Protein AF-A0A225VCW9-F1 (afdb_monomer_lite)

Radius of gyration: 26.52 Å; chains: 1; bounding box: 84×27×68 Å

Sequence (136 aa):
MGAQQVLLCNDNVGLRLSLKKEIQDLVTLNRLDKILVVRIEDEITQISAVTTRSKAKSGVRIGSDPDSLGEDVVRELRIERIRQAQDEESWISGLKKYLVEEIRDLTQEDAKVFGSITMNYEVDQSDLLFYCPTTK

Foldseek 3Di:
DDDDDDPPPDVCVVVVVVVVVVVVVVVCLVCVVVVVVVVCVVVVVVPPDDDDDDDDDDDDPPPPDVVNVVVVVSVVVVVVVVVVVVVVVVLLVLLLCLQVVVCVPPDPVSNVVSVVCVVQWHADPVRDIDGRPDDD

Organism: NCBI:txid4795

Structure (mmCIF, N/CA/C/O backbone):
data_AF-A0A225VCW9-F1
#
_entry.id   AF-A0A225VCW9-F1
#
loop_
_atom_site.group_PDB
_atom_site.id
_atom_site.type_symbol
_atom_site.label_atom_id
_atom_site.label_alt_id
_atom_site.label_comp_id
_atom_site.label_asym_id
_atom_site.label_entity_id
_atom_site.label_seq_id
_atom_site.pdbx_PDB_ins_code
_atom_site.Cartn_x
_atom_site.Cartn_y
_atom_site.Cartn_z
_atom_site.occupancy
_atom_site.B_iso_or_equiv
_atom_site.auth_seq_id
_atom_site.auth_comp_id
_atom_site.auth_asym_id
_atom_site.auth_atom_id
_atom_site.pdbx_PDB_model_num
ATOM 1 N N . MET A 1 1 ? -38.737 -3.970 2.071 1.00 37.75 1 MET A N 1
ATOM 2 C CA . MET A 1 1 ? -38.882 -3.844 0.603 1.00 37.75 1 MET A CA 1
ATOM 3 C C . MET A 1 1 ? -38.739 -2.368 0.282 1.00 37.75 1 MET A C 1
ATOM 5 O O . MET A 1 1 ? -39.637 -1.626 0.622 1.00 37.75 1 MET A O 1
ATOM 9 N N . GLY A 1 2 ? -37.649 -1.824 -0.231 1.00 42.12 2 GLY A N 1
ATOM 10 C CA . GLY A 1 2 ? -36.449 -2.367 -0.851 1.00 42.12 2 GLY A CA 1
ATOM 11 C C . GLY A 1 2 ? -35.918 -1.246 -1.747 1.00 42.12 2 GLY A C 1
ATOM 12 O O . GLY A 1 2 ? -36.690 -0.735 -2.546 1.00 42.12 2 GLY A O 1
ATOM 13 N N . ALA A 1 3 ? -34.664 -0.832 -1.558 1.00 37.84 3 ALA A N 1
ATOM 14 C CA . ALA A 1 3 ? -33.857 -0.088 -2.532 1.00 37.84 3 ALA A CA 1
ATOM 15 C C . ALA A 1 3 ? -32.440 0.104 -1.959 1.00 37.84 3 ALA A C 1
ATOM 17 O O . ALA A 1 3 ? -32.062 1.190 -1.534 1.00 37.84 3 ALA A O 1
ATOM 18 N N . GLN A 1 4 ? -31.659 -0.978 -1.915 1.00 38.84 4 GLN A N 1
ATOM 19 C CA . GLN A 1 4 ? -30.205 -0.868 -2.004 1.00 38.84 4 GLN A CA 1
ATOM 20 C C . GLN A 1 4 ? -29.868 -0.975 -3.489 1.00 38.84 4 GLN A C 1
ATOM 22 O O . GLN A 1 4 ? -29.937 -2.057 -4.063 1.00 38.84 4 GLN A O 1
ATOM 27 N N . GLN A 1 5 ? -29.537 0.149 -4.118 1.00 41.97 5 GLN A N 1
ATOM 28 C CA . GLN A 1 5 ? -28.866 0.157 -5.415 1.00 41.97 5 GLN A CA 1
ATOM 29 C C . GLN A 1 5 ? -27.545 0.910 -5.241 1.00 41.97 5 GLN A C 1
ATOM 31 O O . GLN A 1 5 ? -27.425 2.090 -5.537 1.00 41.97 5 GLN A O 1
ATOM 36 N N . VAL A 1 6 ? -26.590 0.199 -4.639 1.00 39.53 6 VAL A N 1
ATOM 37 C CA . VAL A 1 6 ? -25.226 0.015 -5.149 1.00 39.53 6 VAL A CA 1
ATOM 38 C C . VAL A 1 6 ? -24.623 1.245 -5.845 1.00 39.53 6 VAL A C 1
ATOM 40 O O . VAL A 1 6 ? -24.684 1.382 -7.065 1.00 39.53 6 VAL A O 1
ATOM 43 N N . LEU A 1 7 ? -23.947 2.089 -5.066 1.00 43.38 7 LEU A N 1
ATOM 44 C CA . LEU A 1 7 ? -23.000 3.085 -5.565 1.00 43.38 7 LEU A CA 1
ATOM 45 C C .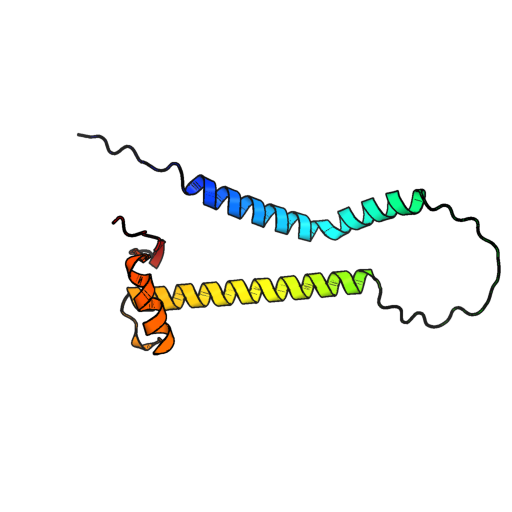 LEU A 1 7 ? -21.624 2.415 -5.783 1.00 43.38 7 LEU A C 1
ATOM 47 O O . LEU A 1 7 ? -20.656 2.726 -5.105 1.00 43.38 7 LEU A O 1
ATOM 51 N N . LEU A 1 8 ? -21.536 1.445 -6.700 1.00 49.03 8 LEU A N 1
ATOM 52 C CA . LEU A 1 8 ? -20.261 0.833 -7.125 1.00 49.03 8 LEU A CA 1
ATOM 53 C C . LEU A 1 8 ? -19.827 1.394 -8.477 1.00 49.03 8 LEU A C 1
ATOM 55 O O . LEU A 1 8 ? -19.664 0.655 -9.441 1.00 49.03 8 LEU A O 1
ATOM 59 N N . CYS A 1 9 ? -19.679 2.706 -8.600 1.00 43.28 9 CYS A N 1
ATOM 60 C CA . CYS A 1 9 ? -19.168 3.308 -9.827 1.00 43.28 9 CYS A CA 1
ATOM 61 C C . CYS A 1 9 ? -18.400 4.571 -9.458 1.00 43.28 9 CYS A C 1
ATOM 63 O O . CYS A 1 9 ? -19.004 5.630 -9.494 1.00 43.28 9 CYS A O 1
ATOM 65 N N . ASN A 1 10 ? -17.126 4.451 -9.056 1.00 47.09 10 ASN A N 1
ATOM 66 C CA . ASN A 1 10 ? -16.069 5.437 -9.357 1.00 47.09 10 ASN A CA 1
ATOM 67 C C . ASN A 1 10 ? -14.656 4.906 -9.019 1.00 47.09 10 ASN A C 1
ATOM 69 O O . ASN A 1 10 ? -13.745 5.079 -9.827 1.00 47.09 10 ASN A O 1
ATOM 73 N N . ASP A 1 11 ? -14.479 4.124 -7.950 1.00 54.34 11 ASP A N 1
ATOM 74 C CA . ASP A 1 11 ? -13.134 3.654 -7.538 1.00 54.34 11 ASP A CA 1
ATOM 75 C C . ASP A 1 11 ? -12.599 2.492 -8.387 1.00 54.34 11 ASP A C 1
ATOM 77 O O . ASP A 1 11 ? -11.399 2.364 -8.639 1.00 54.34 11 ASP A O 1
ATOM 81 N N . ASN A 1 12 ? -13.510 1.691 -8.945 1.00 49.50 12 ASN A N 1
ATOM 82 C CA . ASN A 1 12 ? -13.173 0.584 -9.840 1.00 49.50 12 ASN A CA 1
ATOM 83 C C . ASN A 1 12 ? -12.626 1.070 -11.198 1.00 49.50 12 ASN A C 1
ATOM 85 O O . ASN A 1 12 ? -12.049 0.302 -11.965 1.00 49.50 12 ASN A O 1
ATOM 89 N N . VAL A 1 13 ? -12.817 2.352 -11.531 1.00 53.00 13 VAL A N 1
ATOM 90 C CA . VAL A 1 13 ? -12.267 2.955 -12.751 1.00 53.00 13 VAL A CA 1
ATOM 91 C C . VAL A 1 13 ? -10.831 3.421 -12.506 1.00 53.00 13 VAL A C 1
ATOM 93 O O . VAL A 1 13 ? -9.976 3.142 -13.340 1.00 53.00 13 VAL A O 1
ATOM 96 N N . GLY A 1 14 ? -10.539 4.035 -11.353 1.00 49.66 14 GLY A N 1
ATOM 97 C CA . GLY A 1 14 ? -9.194 4.502 -10.988 1.00 49.66 14 GLY A CA 1
ATOM 98 C C . GLY A 1 14 ? -8.181 3.364 -10.827 1.00 49.66 14 GLY A C 1
ATOM 99 O O . GLY A 1 14 ? -7.144 3.365 -11.491 1.00 49.66 14 GLY A O 1
ATOM 100 N N . LEU A 1 15 ? -8.524 2.336 -10.045 1.00 51.44 15 LEU A N 1
ATOM 101 C CA . LEU A 1 15 ? -7.695 1.134 -9.856 1.00 51.44 15 LEU A CA 1
ATOM 102 C C . LEU A 1 15 ? -7.437 0.402 -11.178 1.00 51.44 15 LEU A C 1
ATOM 104 O O . LEU A 1 15 ? -6.316 0.013 -11.491 1.00 51.44 15 LEU A O 1
ATOM 108 N N . ARG A 1 16 ? -8.473 0.280 -12.010 1.00 45.50 16 ARG A N 1
ATOM 109 C CA . ARG A 1 16 ? -8.397 -0.408 -13.302 1.00 45.50 16 ARG A CA 1
ATOM 110 C C . ARG A 1 16 ? -7.628 0.388 -14.356 1.00 45.50 16 ARG A C 1
ATOM 112 O O . ARG A 1 16 ? -7.091 -0.218 -15.278 1.00 45.50 16 ARG A O 1
ATOM 119 N N . LEU A 1 17 ? -7.568 1.716 -14.250 1.00 51.06 17 LEU A N 1
ATOM 120 C CA . LEU A 1 17 ? -6.701 2.558 -15.079 1.00 51.06 17 LEU A CA 1
ATOM 121 C C . LEU A 1 17 ? -5.241 2.482 -14.613 1.00 51.06 17 LEU A C 1
ATOM 123 O O . LEU A 1 17 ? -4.359 2.366 -15.461 1.00 51.06 17 LEU A O 1
ATOM 127 N N . SER A 1 18 ? -5.000 2.467 -13.297 1.00 58.56 18 SER A N 1
ATOM 128 C CA . SER A 1 18 ? -3.662 2.301 -12.714 1.00 58.56 18 SER A CA 1
ATOM 129 C C . SER A 1 18 ? -3.055 0.946 -13.085 1.00 58.56 18 SER A C 1
ATOM 131 O O . SER A 1 18 ? -1.984 0.897 -13.681 1.00 58.56 18 SER A O 1
ATOM 133 N N . LEU A 1 19 ? -3.803 -0.143 -12.886 1.00 62.91 19 LEU A N 1
ATOM 134 C CA . LEU A 1 19 ? -3.372 -1.499 -13.234 1.00 62.91 19 LEU A CA 1
ATOM 135 C C . LEU A 1 19 ? -3.164 -1.671 -14.747 1.00 62.91 19 LEU A C 1
ATOM 137 O O . LEU A 1 19 ? -2.250 -2.358 -15.187 1.00 62.91 19 LEU A O 1
ATOM 141 N N . LYS A 1 20 ? -3.999 -1.032 -15.580 1.00 64.00 20 LYS A N 1
ATOM 142 C CA . LYS A 1 20 ? -3.819 -1.051 -17.042 1.00 64.00 20 LYS A CA 1
ATOM 143 C C . LYS A 1 20 ? -2.543 -0.346 -17.473 1.00 64.00 20 LYS A C 1
ATOM 145 O O . LYS A 1 20 ? -1.880 -0.843 -18.378 1.00 64.00 20 LYS A O 1
ATOM 150 N N . LYS A 1 21 ? -2.217 0.786 -16.847 1.00 68.69 21 LYS A N 1
ATOM 151 C CA . LYS A 1 21 ? -0.965 1.499 -17.096 1.00 68.69 21 LYS A CA 1
ATOM 152 C C . LYS A 1 21 ? 0.228 0.644 -16.673 1.00 68.69 21 LYS A C 1
ATOM 154 O O . LYS A 1 21 ? 1.150 0.477 -17.451 1.00 68.69 21 LYS A O 1
ATOM 159 N N . GLU A 1 22 ? 0.149 0.009 -15.514 1.00 71.62 22 GLU A N 1
ATOM 160 C CA . GLU A 1 22 ? 1.196 -0.859 -14.970 1.00 71.62 22 GLU A CA 1
ATOM 161 C C . GLU A 1 22 ? 1.424 -2.126 -15.819 1.00 71.62 22 GLU A C 1
ATOM 163 O O . GLU A 1 22 ? 2.561 -2.484 -16.124 1.00 71.62 22 GLU A O 1
ATOM 168 N N . ILE A 1 23 ? 0.348 -2.751 -16.315 1.00 72.44 23 ILE A N 1
ATOM 169 C CA . ILE A 1 23 ? 0.415 -3.867 -17.273 1.00 72.44 23 ILE A CA 1
ATOM 170 C C . ILE A 1 23 ? 0.977 -3.394 -18.616 1.00 72.44 23 ILE A C 1
ATOM 172 O O . ILE A 1 23 ? 1.785 -4.094 -19.222 1.00 72.44 23 ILE A O 1
ATOM 176 N N . GLN A 1 24 ? 0.561 -2.224 -19.104 1.00 75.56 24 GLN A N 1
ATOM 177 C CA . GLN A 1 24 ? 1.070 -1.668 -20.356 1.00 75.56 24 GLN A CA 1
ATOM 178 C C . GLN A 1 24 ? 2.562 -1.336 -20.252 1.00 75.56 24 GLN A C 1
ATOM 180 O O . GLN A 1 24 ? 3.312 -1.629 -21.185 1.00 75.56 24 GLN A O 1
ATOM 185 N N . ASP A 1 25 ? 3.000 -0.779 -19.128 1.00 73.00 25 ASP A N 1
ATOM 186 C CA . ASP A 1 25 ? 4.399 -0.463 -18.858 1.00 73.00 25 ASP A CA 1
ATOM 187 C C . ASP A 1 25 ? 5.219 -1.755 -18.768 1.00 73.00 25 ASP A C 1
ATOM 189 O O . ASP A 1 25 ? 6.265 -1.857 -19.406 1.00 73.00 25 ASP A O 1
ATOM 193 N N . LEU A 1 26 ? 4.699 -2.798 -18.110 1.00 71.38 26 LEU A N 1
ATOM 194 C CA . LEU A 1 26 ? 5.338 -4.114 -18.048 1.00 71.38 26 LEU A CA 1
ATOM 195 C C . LEU A 1 26 ? 5.415 -4.796 -19.424 1.00 71.38 26 LEU A C 1
ATOM 197 O O . LEU A 1 26 ? 6.446 -5.367 -19.777 1.00 71.38 26 LEU A O 1
ATOM 201 N N . VAL A 1 27 ? 4.357 -4.708 -20.234 1.00 72.00 27 VAL A N 1
ATOM 202 C CA . VAL A 1 27 ? 4.330 -5.218 -21.617 1.00 72.00 27 VAL A CA 1
ATOM 203 C C . VAL A 1 27 ? 5.301 -4.444 -22.508 1.00 72.00 27 VAL A C 1
ATOM 205 O O . VAL A 1 27 ? 5.940 -5.041 -23.372 1.00 72.00 27 VAL A O 1
ATOM 208 N N . THR A 1 28 ? 5.435 -3.134 -22.304 1.00 72.19 28 THR A N 1
ATOM 209 C CA . THR A 1 28 ? 6.381 -2.290 -23.044 1.00 72.19 28 THR A CA 1
ATOM 210 C C . THR A 1 28 ? 7.813 -2.631 -22.655 1.00 72.19 28 THR A C 1
ATOM 212 O O . THR A 1 28 ? 8.633 -2.853 -23.541 1.00 72.19 28 THR A O 1
ATOM 215 N N . LEU A 1 29 ? 8.088 -2.788 -21.356 1.00 71.50 29 LEU A N 1
ATOM 216 C CA . LEU A 1 29 ? 9.393 -3.192 -20.830 1.00 71.50 29 LEU A CA 1
ATOM 217 C C . LEU A 1 29 ? 9.813 -4.571 -21.362 1.00 71.50 29 LEU A C 1
ATOM 219 O O . LEU A 1 29 ? 10.949 -4.767 -21.776 1.00 71.50 29 LEU A O 1
ATOM 223 N N . ASN A 1 30 ? 8.867 -5.507 -21.444 1.00 71.38 30 ASN A N 1
ATOM 224 C CA . ASN A 1 30 ? 9.087 -6.859 -21.965 1.00 71.38 30 ASN A CA 1
ATOM 225 C C . ASN A 1 30 ? 9.226 -6.898 -23.506 1.00 71.38 30 ASN A C 1
ATOM 227 O O . ASN A 1 30 ? 9.727 -7.862 -24.076 1.00 71.38 30 ASN A O 1
ATOM 231 N N . ARG A 1 31 ? 8.803 -5.841 -24.215 1.00 72.75 31 ARG A N 1
ATOM 232 C CA . ARG A 1 31 ? 8.933 -5.708 -25.679 1.00 72.75 31 ARG A CA 1
ATOM 233 C C . ARG A 1 31 ? 10.066 -4.773 -26.112 1.00 72.75 31 ARG A C 1
ATOM 235 O O . ARG A 1 31 ? 10.170 -4.518 -27.312 1.00 72.75 31 ARG A O 1
ATOM 242 N N . LEU A 1 32 ? 10.895 -4.278 -25.188 1.00 63.12 32 LEU A N 1
ATOM 243 C CA . LEU A 1 32 ? 11.938 -3.286 -25.484 1.00 63.12 32 LEU A CA 1
ATOM 244 C C . LEU A 1 32 ? 12.910 -3.737 -26.581 1.00 63.12 32 LEU A C 1
ATOM 246 O O . LEU A 1 32 ? 13.197 -2.942 -27.469 1.00 63.12 32 LEU A O 1
ATOM 250 N N . ASP A 1 33 ? 13.303 -5.010 -26.592 1.00 63.00 33 ASP A N 1
ATOM 251 C CA . ASP A 1 33 ? 14.138 -5.620 -27.639 1.00 63.00 33 ASP A CA 1
ATOM 252 C C . ASP A 1 33 ? 13.555 -5.412 -29.055 1.00 63.00 33 ASP A C 1
ATOM 254 O O . ASP A 1 33 ? 14.220 -4.931 -29.968 1.00 63.00 33 ASP A O 1
ATOM 258 N N . LYS A 1 34 ? 12.243 -5.613 -29.221 1.00 61.59 34 LYS A N 1
ATOM 259 C CA . LYS A 1 34 ? 11.552 -5.448 -30.514 1.00 61.59 34 LYS A CA 1
ATOM 260 C C . LYS A 1 34 ? 11.406 -3.988 -30.946 1.00 61.59 34 LYS A C 1
ATOM 262 O O . LYS A 1 34 ? 11.241 -3.725 -32.131 1.00 61.59 34 LYS A O 1
ATOM 267 N N . ILE A 1 35 ? 11.398 -3.044 -30.004 1.00 58.22 35 ILE A N 1
ATOM 268 C CA . ILE A 1 35 ? 11.262 -1.606 -30.288 1.00 58.22 35 ILE A CA 1
ATOM 269 C C . ILE A 1 35 ? 12.633 -0.992 -30.588 1.00 58.22 35 ILE A C 1
ATOM 271 O O . ILE A 1 35 ? 12.735 -0.145 -31.477 1.00 58.22 35 ILE A O 1
ATOM 275 N N . LEU A 1 36 ? 13.681 -1.429 -29.880 1.00 58.16 36 LEU A N 1
ATOM 276 C CA . LEU A 1 36 ? 15.055 -1.010 -30.147 1.00 58.16 36 LEU A CA 1
ATOM 277 C C . LEU A 1 36 ? 15.514 -1.492 -31.526 1.00 58.16 36 LEU A C 1
ATOM 279 O O . LEU A 1 36 ? 16.010 -0.678 -32.297 1.00 58.16 36 LEU A O 1
ATOM 283 N N . VAL A 1 37 ? 15.270 -2.759 -31.876 1.00 54.19 37 VAL A N 1
ATOM 284 C CA . VAL A 1 37 ? 15.657 -3.319 -33.185 1.00 54.19 37 VAL A CA 1
ATOM 285 C C . VAL A 1 37 ? 14.991 -2.5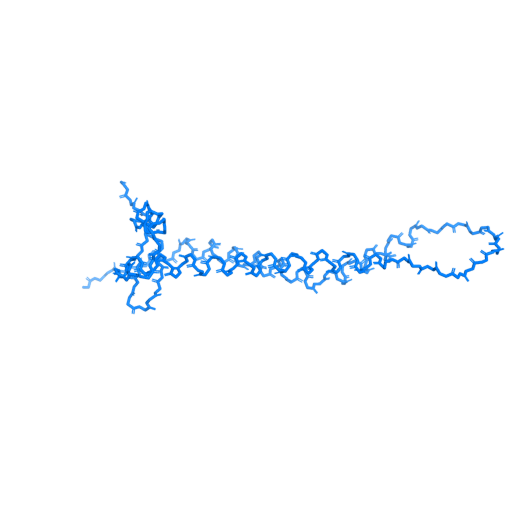69 -34.347 1.00 54.19 37 VAL A C 1
ATOM 287 O O . VAL A 1 37 ? 15.679 -2.159 -35.278 1.00 54.19 37 VAL A O 1
ATOM 290 N N . VAL A 1 38 ? 13.684 -2.284 -34.260 1.00 49.62 38 VAL A N 1
ATOM 291 C CA . VAL A 1 38 ? 12.948 -1.542 -35.306 1.00 49.62 38 VAL A CA 1
ATOM 292 C C . VAL A 1 38 ? 13.453 -0.099 -35.461 1.00 49.62 38 VAL A C 1
ATOM 294 O O . VAL A 1 38 ? 13.508 0.409 -36.577 1.00 49.62 38 VAL A O 1
ATOM 297 N N . ARG A 1 39 ? 13.871 0.569 -34.374 1.00 54.03 39 ARG A N 1
ATOM 298 C CA . ARG A 1 39 ? 14.456 1.923 -34.458 1.00 54.03 39 ARG A CA 1
ATOM 299 C C . ARG A 1 39 ? 15.894 1.926 -34.974 1.00 54.03 39 ARG A C 1
ATOM 301 O O . ARG A 1 39 ? 16.266 2.860 -35.674 1.00 54.03 39 ARG A O 1
ATOM 308 N N . ILE A 1 40 ? 16.682 0.903 -34.646 1.00 54.44 40 ILE A N 1
ATOM 309 C CA . ILE A 1 40 ? 18.062 0.750 -35.120 1.00 54.44 40 ILE A CA 1
ATOM 310 C C . ILE A 1 40 ? 18.079 0.505 -36.639 1.00 54.44 40 ILE A C 1
ATOM 312 O O . ILE A 1 40 ? 18.893 1.101 -37.336 1.00 54.44 40 ILE A O 1
ATOM 316 N N . GLU A 1 41 ? 17.161 -0.293 -37.187 1.00 52.06 41 GLU A N 1
ATOM 317 C CA . GLU A 1 41 ? 17.074 -0.525 -38.639 1.00 52.06 41 GLU A CA 1
ATOM 318 C C . GLU A 1 41 ? 16.639 0.732 -39.429 1.00 52.06 41 GLU A C 1
ATOM 320 O O . GLU A 1 41 ? 17.237 1.047 -40.467 1.00 52.06 41 GLU A O 1
ATOM 325 N N . ASP A 1 42 ? 15.670 1.503 -38.918 1.00 54.16 42 ASP A N 1
ATOM 326 C CA . ASP A 1 42 ? 15.220 2.764 -39.538 1.00 54.16 42 ASP A CA 1
ATOM 327 C C . ASP A 1 42 ? 16.273 3.894 -39.440 1.00 54.16 42 ASP A C 1
ATOM 329 O O . ASP A 1 42 ? 16.421 4.680 -40.376 1.00 54.16 42 ASP A O 1
ATOM 333 N N . GLU A 1 43 ? 17.059 3.978 -38.356 1.00 51.53 43 GLU A N 1
ATOM 334 C CA . GLU A 1 43 ? 18.165 4.951 -38.243 1.00 51.53 43 GLU A CA 1
ATOM 335 C C . GLU A 1 43 ? 19.404 4.542 -39.064 1.00 51.53 43 GLU A C 1
ATOM 337 O O . GLU A 1 43 ? 20.036 5.397 -39.691 1.00 51.53 43 GLU A O 1
ATOM 342 N N . ILE A 1 44 ? 19.758 3.249 -39.123 1.00 49.84 44 ILE A N 1
ATOM 343 C CA . ILE A 1 44 ? 20.936 2.774 -39.876 1.00 49.84 44 ILE A CA 1
ATOM 344 C C . ILE A 1 44 ? 20.748 2.950 -41.388 1.00 49.84 44 ILE A C 1
ATOM 346 O O . ILE A 1 44 ? 21.710 3.272 -42.091 1.00 49.84 44 ILE A O 1
ATOM 350 N N . THR A 1 45 ? 19.528 2.801 -41.912 1.00 50.84 45 THR A N 1
ATOM 351 C CA . THR A 1 45 ? 19.255 3.037 -43.342 1.00 50.84 45 THR A CA 1
ATOM 352 C C . THR A 1 45 ? 19.416 4.506 -43.751 1.00 50.84 45 THR A C 1
ATOM 354 O O . THR A 1 45 ? 19.716 4.783 -44.915 1.00 50.84 45 THR A O 1
ATOM 357 N N . GLN A 1 46 ? 19.304 5.452 -42.811 1.00 50.84 46 GLN A N 1
ATOM 358 C CA . GLN A 1 46 ? 19.472 6.884 -43.075 1.00 50.84 46 GLN A CA 1
ATOM 359 C C . GLN A 1 46 ? 20.943 7.348 -43.035 1.00 50.84 46 GLN A C 1
ATOM 361 O O . GLN A 1 46 ? 21.279 8.377 -43.624 1.00 50.84 46 GLN A O 1
ATOM 366 N N . ILE A 1 47 ? 21.848 6.576 -42.417 1.00 43.88 47 ILE A N 1
ATOM 367 C CA . ILE A 1 47 ? 23.287 6.882 -42.314 1.00 43.88 47 ILE A CA 1
ATOM 368 C C . ILE A 1 47 ? 24.090 5.980 -43.270 1.00 43.88 47 ILE A C 1
ATOM 370 O O . ILE A 1 47 ? 24.933 5.182 -42.865 1.00 43.88 47 ILE A O 1
ATOM 374 N N . SER A 1 48 ? 23.877 6.118 -44.582 1.00 48.88 48 SER A N 1
ATOM 375 C CA . SER A 1 48 ? 24.788 5.538 -45.582 1.00 48.88 48 SER A CA 1
ATOM 376 C C . SER A 1 48 ? 26.046 6.408 -45.714 1.00 48.88 48 SER A C 1
ATOM 378 O O . SER A 1 48 ? 26.194 7.191 -46.655 1.00 48.88 48 SER A O 1
ATOM 380 N N . ALA A 1 49 ? 26.963 6.286 -44.754 1.00 46.53 49 ALA A N 1
ATOM 381 C CA . ALA A 1 49 ? 28.262 6.947 -44.798 1.00 46.53 49 ALA A CA 1
ATOM 382 C C . ALA A 1 49 ? 29.222 6.238 -45.774 1.00 46.53 49 ALA A C 1
ATOM 384 O O . ALA A 1 49 ? 29.508 5.045 -45.665 1.00 46.53 49 ALA A O 1
ATOM 385 N N . VAL A 1 50 ? 29.738 7.016 -46.729 1.00 43.97 50 VAL A N 1
ATOM 386 C CA . VAL A 1 50 ? 30.768 6.647 -47.711 1.00 43.97 50 VAL A CA 1
ATOM 387 C C . VAL A 1 50 ? 32.028 6.135 -46.999 1.00 43.97 50 VAL A C 1
ATOM 389 O O . VAL A 1 50 ? 32.602 6.830 -46.164 1.00 43.97 50 VAL A O 1
ATOM 392 N N . THR A 1 51 ? 32.488 4.930 -47.344 1.00 39.97 51 THR A N 1
ATOM 393 C CA . THR A 1 51 ? 33.675 4.306 -46.738 1.00 39.97 51 THR A CA 1
ATOM 394 C C . THR A 1 51 ? 34.949 4.634 -47.521 1.00 39.97 51 THR A C 1
ATOM 396 O O . THR A 1 51 ? 35.092 4.276 -48.689 1.00 39.97 51 THR A O 1
ATOM 399 N N . THR A 1 52 ? 35.930 5.260 -46.862 1.00 37.88 52 THR A N 1
ATOM 400 C CA . THR A 1 52 ? 37.331 5.253 -47.306 1.00 37.88 52 THR A CA 1
ATOM 401 C C . THR A 1 52 ? 38.150 4.283 -46.455 1.00 37.88 52 THR A C 1
ATOM 403 O O . THR A 1 52 ? 38.071 4.217 -45.232 1.00 37.88 52 THR A O 1
ATOM 406 N N . ARG A 1 53 ? 38.911 3.457 -47.168 1.00 47.97 53 ARG A N 1
ATOM 407 C CA . ARG A 1 53 ? 39.700 2.311 -46.713 1.00 47.97 53 ARG A CA 1
ATOM 408 C C . ARG A 1 53 ? 40.952 2.737 -45.937 1.00 47.97 53 ARG A C 1
ATOM 410 O O . ARG A 1 53 ? 41.813 3.394 -46.512 1.00 47.97 53 ARG A O 1
ATOM 417 N N . SER A 1 54 ? 41.167 2.180 -44.743 1.00 35.44 54 SER A N 1
ATOM 418 C CA . SER A 1 54 ? 42.508 1.778 -44.283 1.00 35.44 54 SER A CA 1
ATOM 419 C C . SER A 1 54 ? 42.437 0.670 -43.220 1.00 35.44 54 SER A C 1
ATOM 421 O O . SER A 1 54 ? 41.596 0.665 -42.327 1.00 35.44 54 SER A O 1
ATOM 423 N N . LYS A 1 55 ? 43.295 -0.345 -43.390 1.00 54.06 55 LYS A N 1
ATOM 424 C CA . LYS A 1 55 ? 43.445 -1.511 -42.512 1.00 54.06 55 LYS A CA 1
ATOM 425 C C . LYS A 1 55 ? 44.487 -1.204 -41.435 1.00 54.06 55 LYS A C 1
ATOM 427 O O . LYS A 1 55 ? 45.623 -0.930 -41.805 1.00 54.06 55 LYS A O 1
ATOM 432 N N . ALA A 1 56 ? 44.158 -1.400 -40.157 1.00 40.75 56 ALA A N 1
ATOM 433 C CA . ALA A 1 56 ? 45.119 -1.827 -39.136 1.00 40.75 56 ALA A CA 1
ATOM 434 C C . ALA A 1 56 ? 44.413 -2.355 -37.870 1.00 40.75 56 ALA A C 1
ATOM 436 O O . ALA A 1 56 ? 43.631 -1.651 -37.247 1.00 40.75 56 ALA A O 1
ATOM 437 N N . LYS A 1 57 ? 44.777 -3.589 -37.489 1.00 41.09 57 LYS A N 1
ATOM 438 C CA . LYS A 1 57 ? 44.791 -4.142 -36.121 1.00 41.09 57 LYS A CA 1
ATOM 439 C C . LYS A 1 57 ? 43.442 -4.235 -35.379 1.00 41.09 57 LYS A C 1
ATOM 441 O O . LYS A 1 57 ? 43.138 -3.458 -34.486 1.00 41.09 57 LYS A O 1
ATOM 446 N N . SER A 1 58 ? 42.670 -5.273 -35.708 1.00 51.81 58 SER A N 1
ATOM 447 C CA . SER A 1 58 ? 41.551 -5.741 -34.882 1.00 51.81 58 SER A CA 1
ATOM 448 C C . SER A 1 58 ? 42.055 -6.802 -33.904 1.00 51.81 58 SER A C 1
ATOM 450 O O . SER A 1 58 ? 42.543 -7.851 -34.318 1.00 51.81 58 SER A O 1
ATOM 452 N N . GLY A 1 59 ? 41.983 -6.499 -32.614 1.00 51.91 59 GLY A N 1
ATOM 453 C CA . GLY A 1 59 ? 42.296 -7.423 -31.534 1.00 51.91 59 GLY A CA 1
ATOM 454 C C . GLY A 1 59 ? 42.042 -6.736 -30.203 1.00 51.91 59 GLY A C 1
ATOM 455 O O . GLY A 1 59 ? 42.767 -5.813 -29.854 1.00 51.91 59 GLY A O 1
ATOM 456 N N . VAL A 1 60 ? 41.021 -7.217 -29.489 1.00 46.41 60 VAL A N 1
ATOM 457 C CA . VAL A 1 60 ? 40.533 -6.749 -28.180 1.00 46.41 60 VAL A CA 1
ATOM 458 C C . VAL A 1 60 ? 39.628 -5.509 -28.248 1.00 46.41 60 VAL A C 1
ATOM 460 O O . VAL A 1 60 ? 39.969 -4.422 -27.796 1.00 46.41 60 VAL A O 1
ATOM 463 N N . ARG A 1 61 ? 38.402 -5.698 -28.758 1.00 48.91 61 ARG A N 1
ATOM 464 C CA . ARG A 1 61 ? 37.260 -4.915 -28.270 1.00 48.91 61 ARG A CA 1
ATOM 465 C C . ARG A 1 61 ? 36.793 -5.561 -26.966 1.00 48.91 61 ARG A C 1
ATOM 467 O O . ARG A 1 61 ? 35.925 -6.422 -26.994 1.00 48.91 61 ARG A O 1
ATOM 474 N N . ILE A 1 62 ? 37.372 -5.157 -25.835 1.00 51.19 62 ILE A N 1
ATOM 475 C CA . ILE A 1 62 ? 36.621 -5.156 -24.569 1.00 51.19 62 ILE A CA 1
ATOM 476 C C . ILE A 1 62 ? 35.736 -3.912 -24.661 1.00 51.19 62 ILE A C 1
ATOM 478 O O . ILE A 1 62 ? 36.050 -2.855 -24.128 1.00 51.19 62 ILE A O 1
ATOM 482 N N . GLY A 1 63 ? 34.720 -3.995 -25.512 1.00 49.06 63 GLY A N 1
ATOM 483 C CA . GLY A 1 63 ? 33.600 -3.075 -25.481 1.00 49.06 63 GLY A CA 1
ATOM 484 C C . GLY A 1 63 ? 32.519 -3.841 -24.759 1.00 49.06 63 GLY A C 1
ATOM 485 O O . GLY A 1 63 ? 32.075 -4.860 -25.282 1.00 49.06 63 GLY A O 1
ATOM 486 N N . SER A 1 64 ? 32.169 -3.422 -23.547 1.00 58.44 64 SER A N 1
ATOM 487 C CA . SER A 1 64 ? 30.892 -3.802 -22.954 1.00 58.44 64 SER A CA 1
ATOM 488 C C . SER A 1 64 ? 29.836 -3.524 -24.017 1.00 58.44 64 SER A C 1
ATOM 490 O O . SER A 1 64 ? 29.754 -2.402 -24.523 1.00 58.44 64 SER A O 1
ATOM 492 N N . ASP A 1 65 ? 29.140 -4.572 -24.440 1.00 61.56 65 ASP A N 1
ATOM 493 C CA . ASP A 1 65 ? 28.119 -4.485 -25.474 1.00 61.56 65 ASP A CA 1
ATOM 494 C C . ASP A 1 65 ? 27.111 -3.404 -25.042 1.00 61.56 65 ASP A C 1
ATOM 496 O O . ASP A 1 65 ? 26.671 -3.456 -23.889 1.00 61.56 65 ASP A O 1
ATOM 500 N N . PRO A 1 66 ? 26.776 -2.383 -25.849 1.00 56.94 66 PRO A N 1
ATOM 501 C CA . PRO A 1 66 ? 25.760 -1.401 -25.463 1.00 56.94 66 PRO A CA 1
ATOM 502 C C . PRO A 1 66 ? 24.436 -2.059 -25.037 1.00 56.94 66 PRO A C 1
ATOM 504 O O . PRO A 1 66 ? 23.768 -1.533 -24.146 1.00 56.94 66 PRO A O 1
ATOM 507 N N . ASP A 1 67 ? 24.124 -3.244 -25.573 1.00 58.09 67 ASP A N 1
ATOM 508 C CA . ASP A 1 67 ? 22.996 -4.072 -25.131 1.00 58.09 67 ASP A CA 1
ATOM 509 C C . ASP A 1 67 ? 23.156 -4.561 -23.680 1.00 58.09 67 ASP A C 1
ATOM 511 O O . ASP A 1 67 ? 22.207 -4.488 -22.900 1.00 58.09 67 ASP A O 1
ATOM 515 N N . SER A 1 68 ? 24.369 -4.937 -23.254 1.00 61.22 68 SER A N 1
ATOM 516 C CA . SER A 1 68 ? 24.636 -5.344 -21.862 1.00 61.22 68 SER A CA 1
ATOM 517 C C . SER A 1 68 ? 24.423 -4.208 -20.851 1.00 61.22 68 SER A C 1
ATOM 519 O O . SER A 1 68 ? 23.974 -4.447 -19.733 1.00 61.22 68 SER A O 1
ATOM 521 N N . LEU A 1 69 ? 24.666 -2.954 -21.253 1.00 64.50 69 LEU A N 1
ATOM 522 C CA . LEU A 1 69 ? 24.442 -1.779 -20.402 1.00 64.50 69 LEU A CA 1
ATOM 523 C C . LEU A 1 69 ? 22.938 -1.472 -20.260 1.00 64.50 69 LEU A C 1
ATOM 525 O O . LEU A 1 69 ? 22.485 -1.056 -19.194 1.00 64.50 69 LEU A O 1
ATOM 529 N N . GLY A 1 70 ? 22.143 -1.727 -21.306 1.00 74.62 70 GLY A N 1
ATOM 530 C CA . GLY A 1 70 ? 20.680 -1.664 -21.239 1.00 74.62 70 GLY A CA 1
ATOM 531 C C . GLY A 1 70 ? 20.085 -2.752 -20.340 1.00 74.62 70 GLY A C 1
ATOM 532 O O . GLY A 1 70 ? 19.199 -2.474 -19.529 1.00 74.62 70 GLY A O 1
ATOM 533 N N . GLU A 1 71 ? 20.612 -3.973 -20.427 1.00 79.38 71 GLU A N 1
ATOM 534 C CA . GLU A 1 71 ? 20.216 -5.087 -19.561 1.00 79.38 71 GLU A CA 1
ATOM 535 C C . GLU A 1 71 ? 20.538 -4.826 -18.084 1.00 79.38 71 GLU A C 1
ATOM 537 O O . GLU A 1 71 ? 19.714 -5.136 -17.222 1.00 79.38 71 GLU A O 1
ATOM 542 N N . ASP A 1 72 ? 21.689 -4.223 -17.775 1.00 80.69 72 ASP A N 1
ATOM 543 C CA . ASP A 1 72 ? 22.055 -3.811 -16.413 1.00 80.69 72 ASP A CA 1
ATOM 544 C C . ASP A 1 72 ? 21.023 -2.846 -15.821 1.00 80.69 72 ASP A C 1
ATOM 546 O O . ASP A 1 72 ? 20.515 -3.070 -14.722 1.00 80.69 72 ASP A O 1
ATOM 550 N N . VAL A 1 73 ? 20.633 -1.816 -16.576 1.00 82.38 73 VAL A N 1
ATOM 551 C CA . VAL A 1 73 ? 19.637 -0.830 -16.128 1.00 82.38 73 VAL A CA 1
ATOM 552 C C . VAL A 1 73 ? 18.270 -1.480 -15.896 1.00 82.38 73 VAL A C 1
ATOM 554 O O . VAL A 1 73 ? 17.614 -1.201 -14.892 1.00 82.38 73 VAL A O 1
ATOM 557 N N . VAL A 1 74 ? 17.830 -2.374 -16.786 1.00 85.06 74 VAL A N 1
ATOM 558 C CA . VAL A 1 74 ? 16.555 -3.095 -16.621 1.00 85.06 74 VAL A CA 1
ATOM 559 C C . VAL A 1 74 ? 16.588 -4.015 -15.400 1.00 85.06 74 VAL A C 1
ATOM 561 O O . VAL A 1 74 ? 15.594 -4.109 -14.674 1.00 85.06 74 VAL A O 1
ATOM 564 N N . ARG A 1 75 ? 17.717 -4.684 -15.142 1.00 84.94 75 ARG A N 1
ATOM 565 C CA . ARG A 1 75 ? 17.891 -5.532 -13.957 1.00 84.94 75 ARG A CA 1
ATOM 566 C C . ARG A 1 75 ? 17.818 -4.725 -12.668 1.00 84.94 75 ARG A C 1
ATOM 568 O O . ARG A 1 75 ? 17.069 -5.122 -11.778 1.00 84.94 75 ARG A O 1
ATOM 575 N N . GLU A 1 76 ? 18.501 -3.587 -12.596 1.00 89.81 76 GLU A N 1
ATOM 576 C CA . GLU A 1 76 ? 18.432 -2.695 -11.433 1.00 89.81 76 GLU A CA 1
ATOM 577 C C . GLU A 1 76 ? 17.008 -2.181 -11.196 1.00 89.81 76 GLU A C 1
ATOM 579 O O . GLU A 1 76 ? 16.493 -2.266 -10.082 1.00 89.81 76 GLU A O 1
ATOM 584 N N . LEU A 1 77 ? 16.306 -1.754 -12.252 1.00 88.50 77 LEU A N 1
ATOM 585 C CA . LEU A 1 77 ? 14.903 -1.341 -12.143 1.00 88.50 77 LEU A CA 1
ATOM 586 C C . LEU A 1 77 ? 14.005 -2.469 -11.624 1.00 88.50 77 LEU A C 1
ATOM 588 O O . LEU A 1 77 ? 13.109 -2.228 -10.816 1.00 88.50 77 LEU A O 1
ATOM 592 N N . ARG A 1 78 ? 14.233 -3.710 -12.067 1.00 92.19 78 ARG A N 1
ATOM 593 C CA . ARG A 1 78 ? 13.470 -4.867 -11.590 1.00 92.19 78 ARG A CA 1
ATOM 594 C C . ARG A 1 78 ? 13.734 -5.146 -10.112 1.00 92.19 78 ARG A C 1
ATOM 596 O O . ARG A 1 78 ? 12.785 -5.428 -9.386 1.00 92.19 78 ARG A O 1
ATOM 603 N N . ILE A 1 79 ? 14.991 -5.071 -9.677 1.00 92.44 79 ILE A N 1
ATOM 604 C CA . ILE A 1 79 ? 15.373 -5.259 -8.272 1.00 92.44 79 ILE A CA 1
ATOM 605 C C . ILE A 1 79 ? 14.717 -4.183 -7.404 1.00 92.44 79 ILE A C 1
ATOM 607 O O . ILE A 1 79 ? 14.103 -4.513 -6.392 1.00 92.44 79 ILE A O 1
ATOM 611 N N . GLU A 1 80 ? 14.772 -2.922 -7.833 1.00 93.19 80 GLU A N 1
ATOM 612 C CA . GLU A 1 80 ? 14.160 -1.804 -7.114 1.00 93.19 80 GLU A CA 1
ATOM 613 C C . GLU A 1 80 ? 12.648 -1.992 -6.953 1.00 93.19 80 GLU A C 1
ATOM 615 O O . GLU A 1 80 ? 12.113 -1.826 -5.861 1.00 93.19 80 GLU A O 1
ATOM 620 N N . ARG A 1 81 ? 11.953 -2.413 -8.017 1.00 90.00 81 ARG A N 1
ATOM 621 C CA . ARG A 1 81 ? 10.507 -2.675 -7.958 1.00 90.00 81 ARG A CA 1
ATOM 622 C C . ARG A 1 81 ? 10.147 -3.845 -7.053 1.00 90.00 81 ARG A C 1
ATOM 624 O O . ARG A 1 81 ? 9.135 -3.771 -6.366 1.00 90.00 81 ARG A O 1
ATOM 631 N N . ILE A 1 82 ? 10.961 -4.901 -7.035 1.00 93.50 82 ILE A N 1
ATOM 632 C CA . ILE A 1 82 ? 10.763 -6.023 -6.109 1.00 93.50 82 ILE A CA 1
ATOM 633 C C . ILE A 1 82 ? 10.934 -5.543 -4.670 1.00 93.50 82 ILE A C 1
ATOM 635 O O . ILE A 1 82 ? 10.086 -5.849 -3.838 1.00 93.50 82 ILE A O 1
ATOM 639 N N . ARG A 1 83 ? 11.985 -4.764 -4.386 1.00 94.38 83 ARG A N 1
ATOM 640 C CA . ARG A 1 83 ? 12.212 -4.213 -3.047 1.00 94.38 83 ARG A CA 1
ATOM 641 C C . ARG A 1 83 ? 11.050 -3.325 -2.610 1.00 94.38 83 ARG A C 1
ATOM 643 O O . ARG A 1 83 ? 10.525 -3.524 -1.527 1.00 94.38 83 ARG A O 1
ATOM 650 N N . GLN A 1 84 ? 10.593 -2.426 -3.482 1.00 92.75 84 GLN A N 1
ATOM 651 C CA . GLN A 1 84 ? 9.439 -1.572 -3.203 1.00 92.75 84 GLN A CA 1
ATOM 652 C C . GLN A 1 84 ? 8.180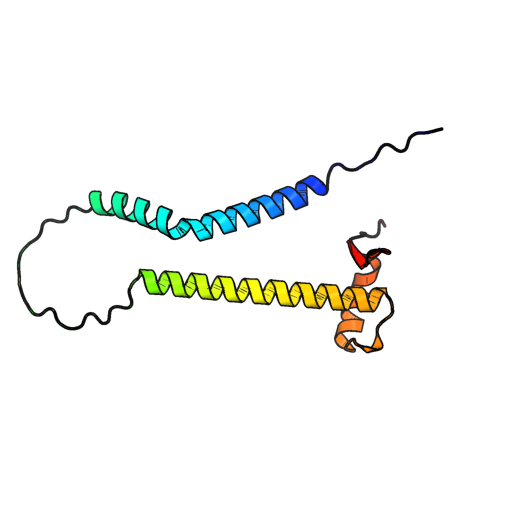 -2.397 -2.895 1.00 92.75 84 GLN A C 1
ATOM 654 O O . GLN A 1 84 ? 7.510 -2.128 -1.904 1.00 92.75 84 GLN A O 1
ATOM 659 N N . ALA A 1 85 ? 7.874 -3.419 -3.700 1.00 91.25 85 ALA A N 1
ATOM 660 C CA . ALA A 1 85 ? 6.721 -4.285 -3.456 1.00 91.25 85 ALA A CA 1
ATOM 661 C C . ALA A 1 85 ? 6.837 -5.030 -2.114 1.00 91.25 85 ALA A C 1
ATOM 663 O O . ALA A 1 85 ? 5.860 -5.125 -1.381 1.00 91.25 85 ALA A O 1
ATOM 664 N N . GLN A 1 86 ? 8.034 -5.508 -1.762 1.00 95.12 86 GLN A N 1
ATOM 665 C CA . GLN A 1 86 ? 8.291 -6.158 -0.473 1.00 95.12 86 GLN A CA 1
ATOM 666 C C . GLN A 1 86 ? 8.135 -5.192 0.708 1.00 95.12 86 GLN A C 1
ATOM 668 O O . GLN A 1 86 ? 7.558 -5.561 1.732 1.00 95.12 86 GLN A O 1
ATOM 673 N N . ASP A 1 87 ? 8.624 -3.961 0.567 1.00 95.12 87 ASP A N 1
ATOM 674 C CA . ASP A 1 87 ? 8.486 -2.918 1.583 1.00 95.12 87 ASP A CA 1
ATOM 675 C C . ASP A 1 87 ? 7.006 -2.540 1.777 1.00 95.12 87 ASP A C 1
ATOM 677 O O . ASP A 1 87 ? 6.541 -2.412 2.910 1.00 95.12 87 ASP A O 1
ATOM 681 N N . GLU A 1 88 ? 6.241 -2.431 0.687 1.00 92.25 88 GLU A N 1
ATOM 682 C CA . GLU A 1 88 ? 4.795 -2.180 0.714 1.00 92.25 88 GLU A CA 1
ATOM 683 C C . GLU A 1 88 ? 4.017 -3.353 1.337 1.00 92.25 88 GLU A C 1
ATOM 685 O O . GLU A 1 88 ? 3.163 -3.130 2.196 1.00 92.25 88 GLU A O 1
ATOM 690 N N . GLU A 1 89 ? 4.333 -4.602 0.981 1.00 94.56 89 GLU A N 1
ATOM 691 C CA . GLU A 1 89 ? 3.745 -5.802 1.596 1.00 94.56 89 GLU A CA 1
ATOM 692 C C . GLU A 1 89 ? 4.025 -5.862 3.107 1.00 94.56 89 GLU A C 1
ATOM 694 O O . GLU A 1 89 ? 3.123 -6.147 3.902 1.00 94.56 89 GLU A O 1
ATOM 699 N N . SER A 1 90 ? 5.258 -5.547 3.517 1.00 94.31 90 SER A N 1
ATOM 700 C CA . SER A 1 90 ? 5.659 -5.464 4.925 1.00 94.31 90 SER A CA 1
ATOM 701 C C . SER A 1 90 ? 4.887 -4.369 5.665 1.00 94.31 90 SER A C 1
ATOM 703 O O . SER A 1 90 ? 4.341 -4.609 6.745 1.00 94.31 90 SER A O 1
ATOM 705 N N . TRP A 1 91 ? 4.759 -3.187 5.053 1.00 95.50 91 TRP A N 1
ATOM 706 C CA . TRP A 1 91 ? 4.003 -2.067 5.608 1.00 95.50 91 TRP A CA 1
ATOM 707 C C . TRP A 1 91 ? 2.513 -2.399 5.779 1.00 95.50 91 TRP A C 1
ATOM 709 O O . TRP A 1 91 ? 1.949 -2.141 6.844 1.00 95.50 91 TRP A O 1
ATOM 719 N N . ILE A 1 92 ? 1.886 -3.039 4.783 1.00 94.19 92 ILE A N 1
ATOM 720 C CA . ILE A 1 92 ? 0.490 -3.502 4.859 1.00 94.19 92 ILE A CA 1
ATOM 721 C C . ILE A 1 92 ? 0.326 -4.525 5.988 1.00 94.19 92 ILE A C 1
ATOM 723 O O . ILE A 1 92 ? -0.601 -4.415 6.790 1.00 94.19 92 ILE A O 1
ATOM 727 N N . SER A 1 93 ? 1.225 -5.508 6.074 1.00 94.38 93 SER A N 1
ATOM 728 C CA . SER A 1 93 ? 1.202 -6.532 7.124 1.00 94.38 93 SER A CA 1
ATOM 729 C C . SER A 1 93 ? 1.309 -5.915 8.523 1.00 94.38 93 SER A C 1
ATOM 731 O O . SER A 1 93 ? 0.506 -6.226 9.405 1.00 94.38 93 SER A O 1
ATOM 733 N N . GLY A 1 94 ? 2.240 -4.976 8.716 1.00 95.25 94 GLY A N 1
ATOM 734 C CA . GLY A 1 94 ? 2.412 -4.264 9.981 1.00 95.25 94 GLY A CA 1
ATOM 735 C C . GLY A 1 94 ? 1.176 -3.454 10.382 1.00 95.25 94 GLY A C 1
ATOM 736 O O . GLY A 1 94 ? 0.723 -3.537 11.526 1.00 95.25 94 GLY A O 1
ATOM 737 N N . LEU A 1 95 ? 0.577 -2.727 9.435 1.00 95.44 95 LEU A N 1
ATOM 738 C CA . LEU A 1 95 ? -0.642 -1.959 9.686 1.00 95.44 95 LEU A CA 1
ATOM 739 C C . LEU A 1 95 ? -1.822 -2.868 10.058 1.00 95.44 95 LEU A C 1
ATOM 741 O O . LEU A 1 95 ? -2.567 -2.559 10.986 1.00 95.44 95 LEU A O 1
ATOM 745 N N . LYS A 1 96 ? -1.975 -4.017 9.391 1.00 94.62 96 LYS A N 1
ATOM 746 C CA . LYS A 1 96 ? -3.018 -4.997 9.728 1.00 94.62 96 LYS A CA 1
ATOM 747 C C . LYS A 1 96 ? -2.841 -5.553 11.138 1.00 94.62 96 LYS A C 1
ATOM 749 O O . LYS A 1 96 ? -3.805 -5.573 11.898 1.00 94.62 96 LYS A O 1
ATOM 754 N N . LYS A 1 97 ? -1.612 -5.916 11.523 1.00 94.44 97 LYS A N 1
ATOM 755 C CA . LYS A 1 97 ? -1.306 -6.330 12.902 1.00 94.44 97 LYS A CA 1
ATOM 756 C C . LYS A 1 97 ? -1.692 -5.258 13.918 1.00 94.44 97 LYS A C 1
ATOM 758 O O . LYS A 1 97 ? -2.268 -5.584 14.949 1.00 94.44 97 LYS A O 1
ATOM 763 N N . TYR A 1 98 ? -1.428 -3.985 13.617 1.00 94.75 98 TYR A N 1
ATOM 764 C CA . TYR A 1 98 ? -1.827 -2.876 14.486 1.00 94.75 98 TYR A CA 1
ATOM 765 C C . TYR A 1 98 ? -3.354 -2.792 14.647 1.00 94.75 98 TYR A C 1
ATOM 767 O O . TYR A 1 98 ? -3.845 -2.665 15.766 1.00 94.75 98 TYR A O 1
ATOM 775 N N . LEU A 1 99 ? -4.101 -2.907 13.543 1.00 93.06 99 LEU A N 1
ATOM 776 C CA . LEU A 1 99 ? -5.567 -2.817 13.518 1.00 93.06 99 LEU A CA 1
ATOM 777 C C . LEU A 1 99 ? -6.265 -3.996 14.209 1.00 93.06 99 LEU A C 1
ATOM 779 O O . LEU A 1 99 ? -7.312 -3.808 14.821 1.00 93.06 99 LEU A O 1
ATOM 783 N N . VAL A 1 100 ? -5.681 -5.194 14.147 1.00 91.94 100 VAL A N 1
ATOM 784 C CA . VAL A 1 100 ? -6.189 -6.406 14.821 1.00 91.94 100 VAL A CA 1
ATOM 785 C C . VAL A 1 100 ? -5.641 -6.526 16.260 1.00 91.94 100 VAL A C 1
ATOM 787 O O . VAL A 1 100 ? -5.791 -7.551 16.917 1.00 91.94 100 VAL A O 1
ATOM 790 N N . GLU A 1 101 ? -5.017 -5.463 16.779 1.00 87.06 101 GLU A N 1
ATOM 791 C CA . GLU A 1 101 ? -4.437 -5.375 18.129 1.00 87.06 101 GLU A CA 1
ATOM 792 C C . GLU A 1 101 ? -3.291 -6.374 18.417 1.00 87.06 101 GLU A C 1
ATOM 794 O O . GLU A 1 101 ? -2.890 -6.583 19.566 1.00 87.06 101 GLU A O 1
ATOM 799 N N . GLU A 1 102 ? -2.660 -6.935 17.384 1.00 89.62 102 GLU A N 1
ATOM 800 C CA . GLU A 1 102 ? -1.469 -7.787 17.489 1.00 89.62 102 GLU A CA 1
ATOM 801 C C . GLU A 1 102 ? -0.178 -6.948 17.593 1.00 89.62 102 GLU A C 1
ATOM 803 O O . GLU A 1 102 ? 0.788 -7.094 16.846 1.00 89.62 102 GLU A O 1
ATOM 808 N N . ILE A 1 103 ? -0.152 -6.029 18.559 1.00 88.06 103 ILE A N 1
ATOM 809 C CA . ILE A 1 103 ? 0.892 -4.993 18.674 1.00 88.06 103 ILE A CA 1
ATOM 810 C C . ILE A 1 103 ? 2.223 -5.563 19.203 1.00 88.06 103 ILE A C 1
ATOM 812 O O . ILE A 1 103 ? 3.270 -4.942 19.053 1.00 88.06 103 ILE A O 1
ATOM 816 N N . ARG A 1 104 ? 2.216 -6.763 19.801 1.00 90.00 104 ARG A N 1
ATOM 817 C CA . ARG A 1 104 ? 3.410 -7.389 20.414 1.00 90.00 104 ARG A CA 1
ATOM 818 C C . ARG A 1 104 ? 4.552 -7.644 19.429 1.00 90.00 104 ARG A C 1
ATOM 820 O O . ARG A 1 104 ? 5.702 -7.692 19.854 1.00 90.00 104 ARG A O 1
ATOM 827 N N . ASP A 1 105 ? 4.223 -7.804 18.153 1.00 88.94 105 ASP A N 1
ATOM 828 C CA . ASP A 1 105 ? 5.186 -8.074 17.086 1.00 88.94 105 ASP A CA 1
ATOM 829 C C . ASP A 1 105 ? 5.697 -6.795 16.405 1.00 88.94 105 ASP A C 1
ATOM 831 O O . ASP A 1 105 ? 6.552 -6.873 15.523 1.00 88.94 105 ASP A O 1
ATOM 835 N N . LEU A 1 106 ? 5.154 -5.629 16.765 1.00 92.81 106 LEU A N 1
ATOM 836 C CA . LEU A 1 106 ? 5.478 -4.350 16.142 1.00 92.81 106 LEU A CA 1
ATOM 837 C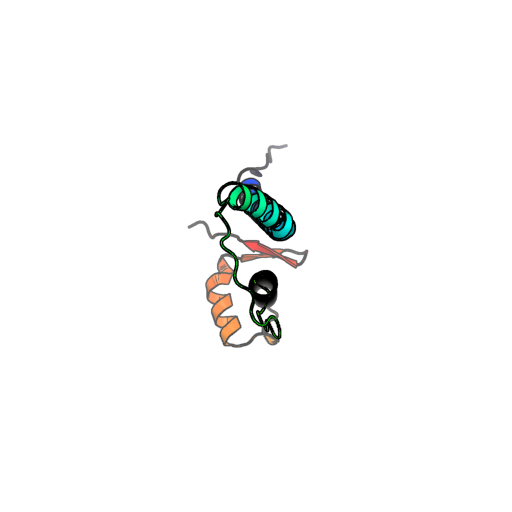 C . LEU A 1 106 ? 6.560 -3.610 16.923 1.00 92.81 106 LEU A C 1
ATOM 839 O O . LEU A 1 106 ? 6.618 -3.659 18.154 1.00 92.81 106 LEU A O 1
ATOM 843 N N . THR A 1 107 ? 7.396 -2.865 16.20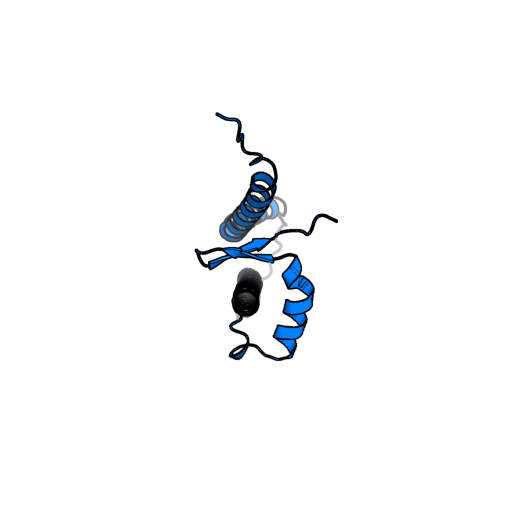2 1.00 94.75 107 THR A N 1
ATOM 844 C CA . THR A 1 107 ? 8.319 -1.923 16.839 1.00 94.75 107 THR A CA 1
ATOM 845 C C . THR A 1 107 ? 7.557 -0.717 17.402 1.00 94.75 107 THR A C 1
ATOM 847 O O . THR A 1 107 ? 6.415 -0.430 17.023 1.00 94.75 107 THR A O 1
ATOM 850 N N . GLN A 1 108 ? 8.183 0.017 18.327 1.00 94.94 108 GLN A N 1
ATOM 851 C CA . GLN A 1 108 ? 7.579 1.222 18.900 1.00 94.94 108 GLN A CA 1
ATOM 852 C C . GLN A 1 108 ? 7.359 2.299 17.826 1.00 94.94 108 GLN A C 1
ATOM 854 O O . GLN A 1 108 ? 6.358 3.021 17.844 1.00 94.94 108 GLN A O 1
ATOM 859 N N . GLU A 1 109 ? 8.298 2.403 16.891 1.00 95.19 109 GLU A N 1
ATOM 860 C CA . GLU A 1 109 ? 8.258 3.302 15.748 1.00 95.19 109 GLU A CA 1
ATOM 861 C C . GLU A 1 109 ? 7.092 2.954 14.820 1.00 95.19 109 GLU A C 1
ATOM 863 O O . GLU A 1 109 ? 6.307 3.842 14.478 1.00 95.19 109 GLU A O 1
ATOM 868 N N . ASP A 1 110 ? 6.923 1.670 14.494 1.00 94.62 110 ASP A N 1
ATOM 869 C CA . ASP A 1 110 ? 5.823 1.183 13.658 1.00 94.62 110 ASP A CA 1
ATOM 870 C C . ASP A 1 110 ? 4.467 1.496 14.293 1.00 94.62 110 ASP A C 1
ATOM 872 O O . ASP A 1 110 ? 3.602 2.105 13.663 1.00 94.62 110 ASP A O 1
ATOM 876 N N . ALA A 1 111 ? 4.301 1.177 15.580 1.00 94.44 111 ALA A N 1
ATOM 877 C CA . ALA A 1 111 ? 3.069 1.458 16.312 1.00 94.44 111 ALA A CA 1
ATOM 878 C C . ALA A 1 111 ? 2.716 2.957 16.307 1.00 94.44 111 ALA A C 1
ATOM 880 O O . ALA A 1 111 ? 1.545 3.331 16.196 1.00 94.44 111 ALA A O 1
ATOM 881 N N . LYS A 1 112 ? 3.724 3.834 16.391 1.00 94.88 112 LYS A N 1
ATOM 882 C CA . LYS A 1 112 ? 3.532 5.286 16.317 1.00 94.88 112 LYS A CA 1
ATOM 883 C C . LYS A 1 112 ? 3.083 5.731 14.924 1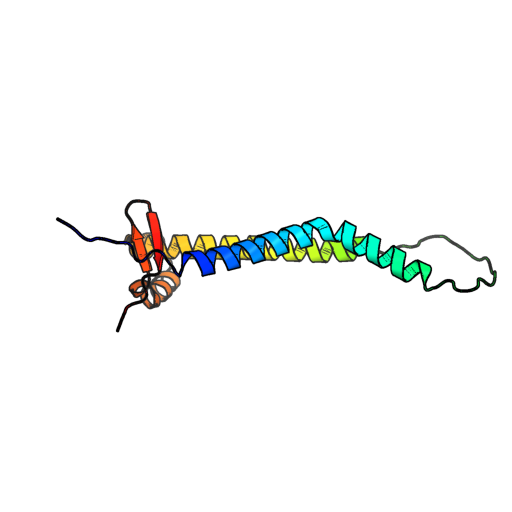.00 94.88 112 LYS A C 1
ATOM 885 O O . LYS A 1 112 ? 2.174 6.556 14.820 1.00 94.88 112 LYS A O 1
ATOM 890 N N . VAL A 1 113 ? 3.715 5.216 13.869 1.00 94.94 113 VAL A N 1
ATOM 891 C CA . VAL A 1 113 ? 3.353 5.535 12.480 1.00 94.94 113 VAL A CA 1
ATOM 892 C C . VAL A 1 113 ? 1.933 5.056 12.186 1.00 94.94 113 VAL A C 1
ATOM 894 O O . VAL A 1 113 ? 1.102 5.853 11.747 1.00 94.94 113 VAL A O 1
ATOM 897 N N . PHE A 1 114 ? 1.612 3.804 12.504 1.00 95.38 114 PHE A N 1
ATOM 898 C CA . PHE A 1 114 ? 0.291 3.232 12.246 1.00 95.38 114 PHE A CA 1
ATOM 899 C C . PHE A 1 114 ? -0.816 3.920 13.042 1.00 95.38 114 PHE A C 1
ATOM 901 O O . PHE A 1 114 ? -1.874 4.213 12.479 1.00 95.38 114 PHE A O 1
ATOM 908 N N . GLY A 1 115 ? -0.559 4.300 14.296 1.00 93.38 115 GLY A N 1
ATOM 909 C CA . GLY A 1 115 ? -1.520 5.061 15.098 1.00 93.38 115 GLY A CA 1
ATOM 910 C C . GLY A 1 115 ? -1.925 6.400 14.468 1.00 93.38 115 GLY A C 1
ATOM 911 O O . GLY A 1 115 ? -3.056 6.845 14.649 1.00 93.38 115 GLY A O 1
ATOM 912 N N . SER A 1 116 ? -1.048 7.025 13.672 1.00 93.12 116 SER A N 1
ATOM 913 C CA . SER A 1 116 ? -1.347 8.304 13.009 1.00 93.12 116 SER A CA 1
ATOM 914 C C . SER A 1 116 ? -2.285 8.190 11.800 1.00 93.12 116 SER A C 1
ATOM 916 O O . SER A 1 116 ? -2.937 9.169 11.439 1.00 93.12 116 SER A O 1
ATOM 918 N N . ILE A 1 117 ? -2.377 7.006 11.187 1.00 91.69 117 ILE A N 1
ATOM 919 C CA . ILE A 1 117 ? -3.132 6.777 9.945 1.00 91.69 117 ILE A CA 1
ATOM 920 C C . ILE A 1 117 ? -4.306 5.811 10.106 1.00 91.69 117 ILE A C 1
ATOM 922 O O . ILE A 1 117 ? -5.178 5.803 9.243 1.00 91.69 117 ILE A O 1
ATOM 926 N N . THR A 1 118 ? -4.345 5.042 11.198 1.00 92.62 118 THR A N 1
ATOM 927 C CA . THR A 1 118 ? -5.323 3.973 11.479 1.00 92.62 118 THR A CA 1
ATOM 928 C C . THR A 1 118 ? -6.771 4.407 11.289 1.00 92.62 118 THR A C 1
ATOM 930 O O . THR A 1 118 ? -7.560 3.650 10.751 1.00 92.62 118 THR A O 1
ATOM 933 N N . MET A 1 119 ? -7.114 5.651 11.630 1.00 91.81 119 MET A N 1
ATOM 934 C CA . MET A 1 119 ? -8.467 6.191 11.444 1.00 91.81 119 MET A CA 1
ATOM 935 C C . MET A 1 119 ? -8.965 6.133 9.985 1.00 91.81 119 MET A C 1
ATOM 937 O O . MET A 1 119 ? -10.160 6.238 9.743 1.00 91.81 119 MET A O 1
ATOM 941 N N . ASN A 1 120 ? -8.060 6.002 9.010 1.00 93.38 120 ASN A N 1
ATOM 942 C CA . ASN A 1 120 ? -8.404 5.916 7.594 1.00 93.38 120 ASN A CA 1
ATOM 943 C C . ASN A 1 120 ? -8.400 4.484 7.044 1.00 93.38 120 ASN A C 1
ATOM 945 O O . ASN A 1 120 ? -8.506 4.317 5.830 1.00 93.38 120 ASN A O 1
ATOM 949 N N . TYR A 1 121 ? -8.201 3.468 7.885 1.00 94.00 121 TYR A N 1
ATOM 950 C CA . TYR A 1 121 ? -8.069 2.085 7.444 1.00 94.00 121 TYR A CA 1
ATOM 951 C C . TYR A 1 121 ? -8.837 1.121 8.342 1.00 94.00 121 TYR A C 1
ATOM 953 O O . TYR A 1 121 ? -8.878 1.277 9.557 1.00 94.00 121 TYR A O 1
ATOM 961 N N . GLU A 1 122 ? -9.403 0.086 7.732 1.00 93.00 122 GLU A N 1
ATOM 962 C CA . GLU A 1 122 ? -10.141 -0.972 8.422 1.00 93.00 122 GLU A CA 1
ATOM 963 C C . GLU A 1 122 ? -9.741 -2.338 7.851 1.00 93.00 122 GLU A C 1
ATOM 965 O O . GLU A 1 122 ? -9.402 -2.442 6.671 1.00 93.00 122 GLU A O 1
ATOM 970 N N . VAL A 1 123 ? -9.773 -3.385 8.680 1.00 94.00 123 VAL A N 1
ATOM 971 C CA . VAL A 1 123 ? -9.550 -4.780 8.260 1.00 94.00 123 VAL A CA 1
ATOM 972 C C . VAL A 1 123 ? -10.856 -5.551 8.414 1.00 94.00 123 VAL A C 1
ATOM 974 O O . VAL A 1 123 ? -11.497 -5.470 9.462 1.00 94.00 123 VAL A O 1
ATOM 977 N N . ASP A 1 124 ? -11.271 -6.284 7.380 1.00 91.56 124 ASP A N 1
ATOM 978 C CA . ASP A 1 124 ? -12.478 -7.114 7.440 1.00 91.56 124 ASP A CA 1
ATOM 979 C C . ASP A 1 124 ? -12.222 -8.524 8.007 1.00 91.56 124 ASP A C 1
ATOM 981 O O . ASP A 1 124 ? -11.119 -8.900 8.400 1.00 91.56 124 ASP A O 1
ATOM 985 N N . GLN A 1 125 ? -13.270 -9.350 8.021 1.00 90.25 125 GLN A N 1
ATOM 986 C CA . GLN A 1 125 ? -13.194 -10.744 8.474 1.00 90.25 125 GLN A CA 1
ATOM 987 C C . GLN A 1 125 ? -12.362 -11.652 7.549 1.00 90.25 125 GLN A C 1
ATOM 989 O O . GLN A 1 125 ? -11.995 -12.751 7.959 1.00 90.25 125 GLN A O 1
ATOM 994 N N . SER A 1 126 ? -12.087 -11.220 6.315 1.00 91.75 126 SER A N 1
ATOM 995 C CA . SER A 1 126 ? -11.248 -11.933 5.344 1.00 91.75 126 SER A CA 1
ATOM 996 C C . SER A 1 126 ? -9.786 -11.491 5.415 1.00 91.75 126 SER A C 1
ATOM 998 O O . SER A 1 126 ? -8.999 -11.877 4.550 1.00 91.75 126 SER A O 1
ATOM 1000 N N . ASP A 1 127 ? -9.428 -10.682 6.418 1.00 88.94 127 ASP A N 1
ATOM 1001 C CA . ASP A 1 127 ? -8.102 -10.098 6.577 1.00 88.94 127 ASP A CA 1
ATOM 1002 C C . ASP A 1 127 ? -7.712 -9.200 5.380 1.00 88.94 127 ASP A C 1
ATOM 1004 O O . ASP A 1 127 ? -6.549 -9.094 4.986 1.00 88.94 127 ASP A O 1
ATOM 1008 N N . LEU A 1 128 ? -8.692 -8.540 4.757 1.00 92.00 128 LEU A N 1
ATOM 1009 C CA . LEU A 1 128 ? -8.464 -7.559 3.702 1.00 92.00 128 LEU A CA 1
ATOM 1010 C C . LEU A 1 128 ? -8.460 -6.146 4.295 1.00 92.00 128 LEU A C 1
ATOM 1012 O O . LEU A 1 128 ? -9.358 -5.772 5.044 1.00 92.00 128 LEU A O 1
ATOM 1016 N N . LEU A 1 129 ? -7.430 -5.366 3.955 1.00 93.50 129 LEU A N 1
ATOM 1017 C CA . LEU A 1 129 ? -7.270 -3.979 4.386 1.00 93.50 129 LEU A CA 1
ATOM 1018 C C . LEU A 1 129 ? -7.984 -3.035 3.410 1.00 93.50 129 LEU A C 1
ATOM 1020 O O . LEU A 1 129 ? -7.721 -3.066 2.206 1.00 93.50 129 LEU A O 1
ATOM 1024 N N . PHE A 1 130 ? -8.832 -2.156 3.933 1.00 92.69 130 PHE A N 1
ATOM 1025 C CA . PHE A 1 130 ? -9.574 -1.160 3.168 1.00 92.69 130 PHE A CA 1
ATOM 1026 C C . PHE A 1 130 ? -9.188 0.249 3.585 1.00 92.69 130 PHE A C 1
ATOM 1028 O O . PHE A 1 130 ? -8.958 0.517 4.761 1.00 92.69 130 PHE A O 1
ATOM 1035 N N . TYR A 1 131 ? -9.170 1.162 2.614 1.00 93.44 131 TYR A N 1
ATOM 1036 C CA . TYR A 1 131 ? -9.079 2.591 2.877 1.00 93.44 131 TYR A CA 1
ATOM 1037 C C . TYR A 1 131 ? -10.485 3.159 3.101 1.00 93.44 131 TYR A C 1
ATOM 1039 O O . TYR A 1 131 ? -11.320 3.142 2.196 1.00 93.44 131 TYR A O 1
ATOM 1047 N N . CYS A 1 132 ? -10.730 3.664 4.306 1.00 89.75 132 CYS A N 1
ATOM 1048 C CA . CYS A 1 132 ? -11.972 4.290 4.739 1.00 89.75 132 CYS A CA 1
ATOM 1049 C C . CYS A 1 132 ? -11.679 5.759 5.090 1.00 89.75 132 CYS A C 1
ATOM 1051 O O . CYS A 1 132 ? -11.380 6.072 6.243 1.00 89.75 132 CYS A O 1
ATOM 1053 N N . PRO A 1 133 ? -11.675 6.686 4.113 1.00 81.69 133 PRO A N 1
ATOM 1054 C CA . PRO A 1 133 ? -11.404 8.088 4.397 1.00 81.69 133 PRO A CA 1
ATOM 1055 C C . PRO A 1 133 ? -12.478 8.620 5.340 1.00 81.69 133 PRO A C 1
ATOM 1057 O O . PRO A 1 133 ? -13.669 8.581 5.026 1.00 81.69 133 PRO A O 1
ATOM 1060 N N . THR A 1 134 ? -12.062 9.138 6.493 1.00 74.75 134 THR A N 1
ATOM 1061 C CA . THR A 1 134 ? -13.007 9.723 7.444 1.00 74.75 134 THR A CA 1
ATOM 1062 C C . THR A 1 134 ? -13.698 10.928 6.810 1.00 74.75 134 THR A C 1
ATOM 1064 O O . THR A 1 134 ? -13.077 11.957 6.537 1.00 74.75 134 THR A O 1
ATOM 1067 N N . THR A 1 135 ? -15.005 10.814 6.572 1.00 63.03 135 THR A N 1
ATOM 1068 C CA . THR A 1 135 ? -15.845 11.956 6.208 1.00 63.03 135 THR A CA 1
ATOM 1069 C C . THR A 1 135 ? -15.947 12.870 7.423 1.00 63.03 135 THR A C 1
ATOM 1071 O O . THR A 1 135 ? -16.570 12.499 8.419 1.00 63.03 135 THR A O 1
ATOM 1074 N N . LYS A 1 136 ? -15.297 14.032 7.360 1.00 54.53 136 LYS A N 1
ATOM 1075 C CA . LYS A 1 136 ? -15.571 15.141 8.280 1.00 54.53 136 LYS A CA 1
ATOM 1076 C C . LYS A 1 136 ? -16.870 15.839 7.909 1.00 54.53 136 LYS A C 1
ATOM 1078 O O . LYS A 1 136 ? -17.137 15.949 6.691 1.00 54.53 136 LYS A O 1
#

Secondary structure (DSSP, 8-state):
---------SHHHHHHHHHHHHHHHHHHHHTHHHHHHHHHHHHHHH--PPPPP------------HHHHHHHHHHHHHHHHHHHHHHHHHHHHHHHHHHTT-GGGS-HHHHHHHHHHGGGEEE-TT--EEE-----

pLDDT: mean 71.84, std 20.33, range [35.44, 95.5]